Protein AF-A0A4Q3BQZ9-F1 (afdb_monomer_lite)

pLDDT: mean 90.25, std 6.09, range [64.38, 97.31]

Secondary structure (DSSP, 8-state):
-HHHHHHHHH-SS------HHHHHHHHH-THHHHHHHHHHHHHHHH-TTGGGSHHHHHHHHHHHHHHHHH-GGG-----HHHHHHHHHHHTT-GGG--

Foldseek 3Di:
DVVLVCCQVPDPQAHADQDPLNVVVCVQPVVLNVQLSVLLVVCCVVPVVVRVDNLVSNLRSLVVSLVCCVPVVNVHHCTPSNVVLVVCVVVVNNSVSD

Sequence (98 aa):
MEFIFKWMSGTPDFSFTFDDPFIKMIKDNPNTTGLYMAAMAKYSLENREASKDSKLVKTNAIKALLQYCENKDNNLKMTKQLKKLAEARDSGTLEEML

Radius of gyration: 12.96 Å; chains: 1; bounding box: 31×30×31 Å

Structure (mmCIF, N/CA/C/O backbone):
data_AF-A0A4Q3BQZ9-F1
#
_entry.id   AF-A0A4Q3BQZ9-F1
#
loop_
_atom_site.group_PDB
_atom_site.id
_atom_site.type_symbol
_atom_site.label_atom_id
_atom_site.label_alt_id
_atom_site.label_comp_id
_atom_site.label_asym_id
_atom_site.label_entity_id
_atom_site.label_seq_id
_atom_site.pdbx_PDB_ins_code
_atom_site.Cartn_x
_atom_site.Cartn_y
_atom_site.Cartn_z
_atom_site.occupancy
_atom_site.B_iso_or_equiv
_atom_site.auth_seq_id
_atom_site.auth_comp_id
_atom_site.auth_asym_id
_atom_site.auth_atom_id
_atom_s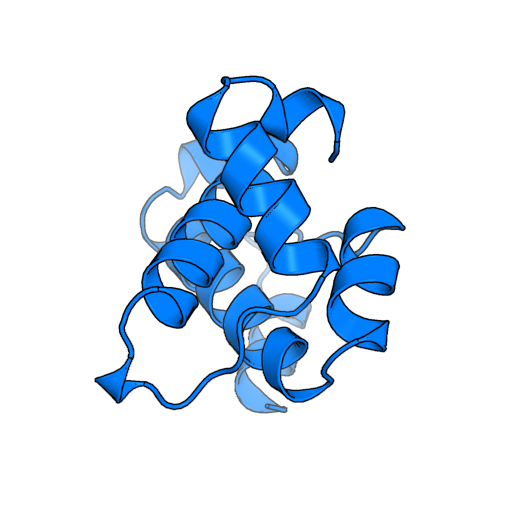ite.pdbx_PDB_model_num
ATOM 1 N N . MET A 1 1 ? 6.617 -14.676 4.167 1.00 64.38 1 MET A N 1
ATOM 2 C CA . MET A 1 1 ? 7.065 -13.269 4.022 1.00 64.38 1 MET A CA 1
ATOM 3 C C . MET A 1 1 ? 8.419 -13.172 3.321 1.00 64.38 1 MET A C 1
ATOM 5 O O . MET A 1 1 ? 8.587 -12.305 2.478 1.00 64.38 1 MET A O 1
ATOM 9 N N . GLU A 1 2 ? 9.342 -14.098 3.599 1.00 82.88 2 GLU A N 1
ATOM 10 C CA . GLU A 1 2 ? 10.698 -14.127 3.028 1.00 82.88 2 GLU A CA 1
ATOM 11 C C . GLU A 1 2 ? 10.755 -14.119 1.488 1.00 82.88 2 GLU A C 1
ATOM 13 O O . GLU A 1 2 ? 11.628 -13.473 0.922 1.00 82.88 2 GLU A O 1
ATOM 18 N N . PHE A 1 3 ? 9.804 -14.767 0.801 1.00 89.81 3 PHE A N 1
ATOM 19 C CA . PHE A 1 3 ? 9.748 -14.781 -0.667 1.00 89.81 3 PHE A CA 1
ATOM 20 C C . PHE A 1 3 ? 9.627 -13.377 -1.278 1.00 89.81 3 PHE A C 1
ATOM 22 O O . PHE A 1 3 ? 10.427 -13.007 -2.132 1.00 89.81 3 PHE A O 1
ATOM 29 N N . ILE A 1 4 ? 8.653 -12.583 -0.818 1.00 90.75 4 ILE A N 1
ATOM 30 C CA . ILE A 1 4 ? 8.402 -11.240 -1.361 1.00 90.75 4 ILE A CA 1
ATOM 31 C C . ILE A 1 4 ? 9.594 -10.336 -1.071 1.00 90.75 4 ILE A C 1
ATOM 33 O O . ILE A 1 4 ? 10.058 -9.640 -1.965 1.00 90.75 4 ILE A O 1
ATOM 37 N N . PHE A 1 5 ? 10.134 -10.398 0.147 1.00 89.75 5 PHE A N 1
ATOM 38 C CA . PHE A 1 5 ? 11.315 -9.620 0.502 1.00 89.75 5 PHE A CA 1
ATOM 39 C C . PHE A 1 5 ? 12.519 -9.969 -0.385 1.00 89.75 5 PHE A C 1
ATOM 41 O O . PHE A 1 5 ? 13.129 -9.068 -0.956 1.00 89.75 5 PHE A O 1
ATOM 48 N N . LYS A 1 6 ? 12.810 -11.266 -0.579 1.00 92.94 6 LYS A N 1
ATOM 49 C CA . LYS A 1 6 ? 13.884 -11.724 -1.477 1.00 92.94 6 LYS A CA 1
ATOM 50 C C . LYS A 1 6 ? 13.680 -11.233 -2.908 1.00 92.94 6 LYS A C 1
ATOM 52 O O . LYS A 1 6 ? 14.633 -10.770 -3.528 1.00 92.94 6 LYS A O 1
ATOM 57 N N . TRP A 1 7 ? 12.450 -11.295 -3.415 1.00 93.94 7 TRP A N 1
ATOM 58 C CA . TRP A 1 7 ? 12.122 -10.791 -4.747 1.00 93.94 7 TRP A CA 1
ATOM 59 C C . TRP A 1 7 ? 12.343 -9.276 -4.853 1.00 93.94 7 TRP A C 1
ATOM 61 O O . TRP A 1 7 ? 13.042 -8.830 -5.760 1.00 93.94 7 TRP A O 1
ATOM 71 N N . MET A 1 8 ? 11.832 -8.497 -3.892 1.00 93.88 8 MET A N 1
ATOM 72 C CA . MET A 1 8 ? 11.991 -7.038 -3.855 1.00 93.88 8 MET A CA 1
ATOM 73 C C . MET A 1 8 ? 13.461 -6.615 -3.767 1.00 93.88 8 MET A C 1
ATOM 75 O O . MET A 1 8 ? 13.832 -5.609 -4.357 1.00 93.88 8 MET A O 1
ATOM 79 N N . SER A 1 9 ? 14.302 -7.376 -3.057 1.00 92.06 9 SER A N 1
ATOM 80 C CA . SER A 1 9 ? 15.744 -7.106 -2.972 1.00 92.06 9 SER A CA 1
ATOM 81 C C . SER A 1 9 ? 16.547 -7.580 -4.187 1.00 92.06 9 SER A C 1
ATOM 83 O O . SER A 1 9 ? 17.674 -7.136 -4.378 1.00 92.06 9 SER A O 1
ATOM 85 N N . GLY A 1 10 ? 16.011 -8.529 -4.959 1.00 92.94 10 GLY A N 1
ATOM 86 C CA . GLY A 1 10 ? 16.731 -9.200 -6.045 1.00 92.94 10 GLY A CA 1
ATOM 87 C C . GLY A 1 10 ? 16.352 -8.727 -7.446 1.00 92.94 10 GLY A C 1
ATOM 88 O O . GLY A 1 10 ? 17.009 -9.108 -8.411 1.00 92.94 10 GLY A O 1
ATOM 89 N N . THR A 1 11 ? 15.286 -7.939 -7.587 1.00 93.50 11 THR A N 1
ATOM 90 C CA . THR A 1 11 ? 14.858 -7.438 -8.894 1.00 93.50 11 THR A CA 1
ATOM 91 C C . THR A 1 11 ? 15.751 -6.281 -9.363 1.00 93.50 11 THR A C 1
ATOM 93 O O . THR A 1 11 ? 15.974 -5.343 -8.601 1.00 93.50 11 THR A O 1
ATOM 96 N N . PRO A 1 12 ? 16.262 -6.311 -10.610 1.00 92.75 12 PRO A N 1
ATOM 97 C CA . PRO A 1 12 ? 17.038 -5.202 -11.168 1.00 92.75 12 PRO A CA 1
ATOM 98 C C . PRO A 1 12 ? 16.151 -4.067 -11.704 1.00 92.75 12 PRO A C 1
ATOM 100 O O . PRO A 1 12 ? 16.645 -2.976 -11.974 1.00 92.75 12 PRO A O 1
ATOM 103 N N . ASP A 1 13 ? 14.854 -4.329 -11.883 1.00 90.88 13 ASP A N 1
ATOM 104 C CA . ASP A 1 13 ? 13.933 -3.442 -12.598 1.00 90.88 13 ASP A CA 1
ATOM 105 C C . ASP A 1 13 ? 13.189 -2.471 -11.673 1.00 90.88 13 ASP A C 1
ATOM 107 O O . ASP A 1 13 ? 12.638 -1.474 -12.141 1.00 90.88 13 ASP A O 1
ATOM 111 N N . PHE A 1 14 ? 13.126 -2.775 -10.373 1.00 92.75 14 PHE A N 1
ATOM 112 C CA . PHE A 1 14 ? 12.318 -2.033 -9.410 1.00 92.75 14 PHE A CA 1
ATOM 113 C C . PHE A 1 14 ? 13.117 -1.690 -8.159 1.00 92.75 14 PHE A C 1
ATOM 115 O O . PHE A 1 14 ? 13.869 -2.508 -7.637 1.00 92.75 14 PHE A O 1
ATOM 122 N N . SER A 1 15 ? 12.876 -0.490 -7.638 1.00 89.75 15 SER A N 1
ATOM 123 C CA . SER A 1 15 ? 13.471 -0.007 -6.396 1.00 89.75 15 SER A CA 1
ATOM 124 C C . SER A 1 15 ? 12.374 0.283 -5.386 1.00 89.75 15 SER A C 1
ATOM 126 O O . SER A 1 15 ? 11.446 1.045 -5.660 1.00 89.75 15 SER A O 1
ATOM 128 N N . PHE A 1 16 ? 12.494 -0.298 -4.196 1.00 91.56 16 PHE A N 1
ATOM 129 C CA . PHE A 1 16 ? 11.519 -0.133 -3.123 1.00 91.56 16 PHE A CA 1
ATOM 130 C C . PHE A 1 16 ? 12.139 0.634 -1.961 1.00 91.56 16 PHE A C 1
ATOM 132 O O . PHE A 1 16 ? 13.237 0.314 -1.510 1.00 91.56 16 PHE A O 1
ATOM 139 N N . THR A 1 17 ? 11.426 1.645 -1.467 1.00 86.56 17 THR A N 1
ATOM 140 C CA . THR A 1 17 ? 11.855 2.448 -0.319 1.00 86.56 17 THR A CA 1
ATOM 141 C C . THR A 1 17 ? 10.878 2.289 0.837 1.00 86.56 17 THR A C 1
ATOM 143 O O . THR A 1 17 ? 9.661 2.335 0.657 1.00 86.56 17 THR A O 1
ATOM 146 N N . PHE A 1 18 ? 11.439 2.102 2.029 1.00 86.19 18 PHE A N 1
ATOM 147 C CA . PHE A 1 18 ? 10.715 2.021 3.291 1.00 86.19 18 PHE A CA 1
ATOM 148 C C . PHE A 1 18 ? 11.069 3.254 4.118 1.00 86.19 18 PHE A C 1
ATOM 150 O O . PHE A 1 18 ? 12.230 3.455 4.464 1.00 86.19 18 PHE A O 1
ATOM 157 N N . ASP A 1 19 ? 10.077 4.091 4.386 1.00 84.06 19 ASP A N 1
ATOM 158 C CA . ASP A 1 19 ? 10.213 5.406 5.007 1.00 84.06 19 ASP A CA 1
ATOM 159 C C . ASP A 1 19 ? 9.462 5.487 6.347 1.00 84.06 19 ASP A C 1
ATOM 161 O O . ASP A 1 19 ? 8.893 4.512 6.847 1.00 84.06 19 ASP A O 1
ATOM 165 N N . ASP A 1 20 ? 9.473 6.666 6.963 1.00 82.56 20 ASP A N 1
ATOM 166 C CA . ASP A 1 20 ? 8.803 6.908 8.240 1.00 82.56 20 ASP A CA 1
ATOM 167 C C . ASP A 1 20 ? 7.292 6.593 8.227 1.00 82.56 20 ASP A C 1
ATOM 169 O O . ASP A 1 20 ? 6.814 5.992 9.201 1.00 82.56 20 ASP A O 1
ATOM 173 N N . PRO A 1 21 ? 6.510 6.944 7.181 1.00 78.31 21 PRO A N 1
ATOM 174 C CA . PRO A 1 21 ? 5.129 6.486 7.027 1.00 78.31 21 PRO A CA 1
ATOM 175 C C . PRO A 1 21 ? 4.987 4.963 7.095 1.00 78.31 21 PRO A C 1
ATOM 177 O O . PRO A 1 21 ? 4.142 4.459 7.845 1.00 78.31 21 PRO A O 1
ATOM 180 N N . PHE A 1 22 ? 5.850 4.220 6.395 1.00 82.00 22 PHE A N 1
ATOM 181 C CA . PHE A 1 22 ? 5.876 2.761 6.481 1.00 82.00 22 PHE A CA 1
ATOM 182 C C . PHE A 1 22 ? 6.153 2.280 7.912 1.00 82.00 22 PHE A C 1
ATOM 184 O O . PHE A 1 22 ? 5.396 1.457 8.434 1.00 82.00 22 PHE A O 1
ATOM 191 N N . ILE A 1 23 ? 7.165 2.835 8.589 1.00 84.38 23 ILE A N 1
ATOM 192 C CA . ILE A 1 23 ? 7.507 2.466 9.975 1.00 84.38 23 ILE A CA 1
ATOM 193 C C . ILE A 1 23 ? 6.321 2.711 10.923 1.00 84.38 23 ILE A C 1
ATOM 195 O O . ILE A 1 23 ? 6.026 1.877 11.785 1.00 84.38 23 ILE A O 1
ATOM 199 N N . LYS A 1 24 ? 5.616 3.838 10.773 1.00 83.00 24 LYS A N 1
ATOM 200 C CA . LYS A 1 24 ? 4.422 4.161 11.576 1.00 83.00 24 LYS A CA 1
ATOM 201 C C . LYS A 1 24 ? 3.283 3.172 11.332 1.00 83.00 24 LYS A C 1
ATOM 203 O O . LYS A 1 24 ? 2.608 2.793 12.285 1.00 83.00 24 LYS A O 1
ATOM 208 N N . MET A 1 25 ? 3.085 2.742 10.088 1.00 83.00 25 MET A N 1
ATOM 209 C CA . MET A 1 25 ? 2.031 1.796 9.718 1.00 83.00 25 MET A CA 1
ATOM 210 C C . MET A 1 25 ? 2.285 0.389 10.280 1.00 83.00 25 MET A C 1
ATOM 212 O O . MET A 1 25 ? 1.363 -0.234 10.808 1.00 83.00 25 MET A O 1
ATOM 216 N N . ILE A 1 26 ? 3.525 -0.107 10.213 1.00 82.38 26 ILE A N 1
ATOM 217 C CA . ILE A 1 26 ? 3.854 -1.474 10.656 1.00 82.38 26 ILE A CA 1
ATOM 218 C C . ILE A 1 26 ? 3.929 -1.621 12.180 1.00 82.38 26 ILE A C 1
ATOM 220 O O . ILE A 1 26 ? 3.683 -2.713 12.694 1.00 82.38 26 ILE A O 1
ATOM 224 N N . LYS A 1 27 ? 4.228 -0.535 12.914 1.00 79.38 27 LYS A N 1
ATOM 225 C CA . LYS A 1 27 ? 4.282 -0.536 14.388 1.00 79.38 27 LYS A CA 1
ATOM 226 C C . LYS A 1 27 ? 2.961 -0.965 15.025 1.00 79.38 27 LYS A C 1
ATOM 228 O O . LYS A 1 27 ? 2.974 -1.648 16.043 1.00 79.38 27 LYS A O 1
ATOM 233 N N . ASP A 1 28 ? 1.839 -0.595 14.415 1.00 73.81 28 ASP A N 1
ATOM 234 C CA . ASP A 1 28 ? 0.509 -0.896 14.946 1.00 73.81 28 ASP A CA 1
ATOM 235 C C . ASP A 1 28 ? 0.062 -2.340 14.669 1.00 73.81 28 ASP A C 1
ATOM 237 O O . ASP A 1 28 ? -0.796 -2.863 15.384 1.00 73.81 28 ASP A O 1
ATOM 241 N N . ASN A 1 29 ? 0.587 -2.979 13.615 1.00 73.00 29 ASN A N 1
ATOM 242 C CA . ASN A 1 29 ? 0.247 -4.355 13.255 1.00 73.00 29 ASN A CA 1
ATOM 243 C C . ASN A 1 29 ? 1.312 -4.969 12.315 1.00 73.00 29 ASN A C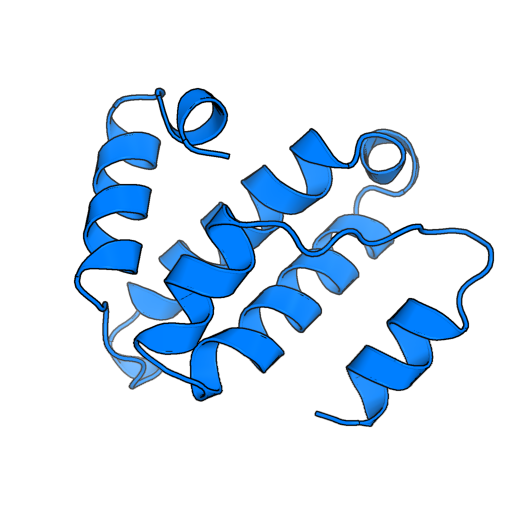 1
ATOM 245 O O . ASN A 1 29 ? 1.313 -4.656 11.118 1.00 73.00 29 ASN A O 1
ATOM 249 N N . PRO A 1 30 ? 2.148 -5.906 12.803 1.00 71.31 30 PRO A N 1
ATOM 250 C CA . PRO A 1 30 ? 3.191 -6.564 12.009 1.00 71.31 30 PRO A CA 1
ATOM 251 C C . PRO A 1 30 ? 2.674 -7.328 10.781 1.00 71.31 30 PRO A C 1
ATOM 253 O O . PRO A 1 30 ? 3.400 -7.478 9.798 1.00 71.31 30 PRO A O 1
ATOM 256 N N . ASN A 1 31 ? 1.411 -7.776 10.796 1.00 76.88 31 ASN A N 1
ATOM 257 C CA . ASN A 1 31 ? 0.803 -8.483 9.663 1.00 76.88 31 ASN A CA 1
ATOM 258 C C . ASN A 1 31 ? 0.556 -7.558 8.456 1.00 76.88 31 ASN A C 1
ATOM 260 O O . ASN A 1 31 ? 0.429 -8.032 7.329 1.00 76.88 31 ASN A O 1
ATOM 264 N N . THR A 1 32 ? 0.546 -6.239 8.672 1.00 83.81 32 THR A N 1
ATOM 265 C CA . THR A 1 32 ? 0.389 -5.217 7.621 1.00 83.81 32 THR A CA 1
ATOM 266 C C . THR A 1 32 ? 1.600 -5.164 6.692 1.00 83.81 32 THR A C 1
ATOM 268 O O . THR A 1 32 ? 1.457 -4.894 5.502 1.00 83.81 32 THR A O 1
ATOM 271 N N . THR A 1 33 ? 2.793 -5.470 7.212 1.00 86.69 33 THR A N 1
ATOM 272 C CA . THR A 1 33 ? 4.065 -5.379 6.481 1.00 86.69 33 THR A CA 1
ATOM 273 C C . THR A 1 33 ? 4.072 -6.248 5.230 1.00 86.69 33 THR A C 1
ATOM 275 O O . THR A 1 33 ? 4.367 -5.768 4.138 1.00 86.69 33 THR A O 1
ATOM 278 N N . GLY A 1 34 ? 3.719 -7.528 5.377 1.00 87.75 34 GLY A N 1
ATOM 279 C CA . GLY A 1 34 ? 3.741 -8.473 4.263 1.00 87.75 34 GLY A CA 1
ATOM 280 C C . GLY A 1 34 ? 2.732 -8.114 3.176 1.00 87.75 34 GLY A C 1
ATOM 281 O O . GLY A 1 34 ? 3.036 -8.235 1.992 1.00 87.75 34 GLY A O 1
ATOM 282 N N . LEU A 1 35 ? 1.557 -7.625 3.575 1.00 90.56 35 LEU A N 1
ATOM 283 C CA . LEU A 1 35 ? 0.510 -7.216 2.646 1.00 90.56 35 LEU A CA 1
ATOM 284 C C . LEU A 1 35 ? 0.873 -5.925 1.906 1.00 90.56 35 LEU A C 1
ATOM 286 O O . LEU A 1 35 ? 0.661 -5.834 0.701 1.00 90.56 35 LEU A O 1
ATOM 290 N N . TYR A 1 36 ? 1.485 -4.962 2.596 1.00 92.38 36 TYR A N 1
ATOM 291 C CA . TYR A 1 36 ? 1.997 -3.750 1.963 1.00 92.38 36 TYR A CA 1
ATOM 292 C C . TYR A 1 36 ? 3.089 -4.064 0.933 1.00 92.38 36 TYR A C 1
ATOM 294 O O . TYR A 1 36 ? 3.012 -3.607 -0.204 1.00 92.38 36 TYR A O 1
ATOM 302 N N . MET A 1 37 ? 4.060 -4.912 1.288 1.00 92.75 37 MET A N 1
ATOM 303 C CA . MET A 1 37 ? 5.102 -5.367 0.359 1.00 92.75 37 MET A CA 1
ATOM 304 C C . MET A 1 37 ? 4.507 -6.093 -0.857 1.00 92.75 37 MET A C 1
ATOM 306 O O . MET A 1 37 ? 4.923 -5.847 -1.989 1.00 92.75 37 MET A O 1
ATOM 310 N N . ALA A 1 38 ? 3.499 -6.946 -0.642 1.00 93.69 38 ALA A N 1
ATOM 311 C CA . ALA A 1 38 ? 2.779 -7.607 -1.729 1.00 93.69 38 ALA A CA 1
ATOM 312 C C . ALA A 1 38 ? 2.075 -6.598 -2.649 1.00 93.69 38 ALA A C 1
ATOM 314 O O . ALA A 1 38 ? 2.129 -6.738 -3.870 1.00 93.69 38 ALA A O 1
ATOM 315 N N . ALA A 1 39 ? 1.452 -5.565 -2.078 1.00 95.06 39 ALA A N 1
ATOM 316 C CA . ALA A 1 39 ? 0.779 -4.514 -2.830 1.00 95.06 39 ALA A CA 1
ATOM 317 C C . ALA A 1 39 ? 1.761 -3.666 -3.656 1.00 95.06 39 ALA A C 1
ATOM 319 O O . ALA A 1 39 ? 1.480 -3.387 -4.822 1.00 95.06 39 ALA A O 1
ATOM 320 N N . MET A 1 40 ? 2.932 -3.325 -3.099 1.00 95.62 40 MET A N 1
ATOM 321 C CA . MET A 1 40 ? 4.004 -2.651 -3.844 1.00 95.62 40 MET A CA 1
ATOM 322 C C . MET A 1 40 ? 4.456 -3.498 -5.034 1.00 95.62 40 MET A C 1
ATOM 324 O O . MET A 1 40 ? 4.455 -3.017 -6.163 1.00 95.62 40 MET A O 1
ATOM 328 N N . ALA A 1 41 ? 4.777 -4.774 -4.798 1.00 95.62 41 ALA A N 1
ATOM 329 C CA . ALA A 1 41 ? 5.215 -5.688 -5.849 1.00 95.62 41 ALA A CA 1
ATOM 330 C C . ALA A 1 41 ? 4.154 -5.856 -6.949 1.00 95.62 41 ALA A C 1
ATOM 332 O O . ALA A 1 41 ? 4.477 -5.777 -8.134 1.00 95.62 41 ALA A O 1
ATOM 333 N N . LYS A 1 42 ? 2.881 -6.031 -6.568 1.00 96.06 42 LYS A N 1
ATOM 334 C CA . LYS A 1 42 ? 1.758 -6.129 -7.511 1.00 96.06 42 LYS A CA 1
ATOM 335 C C . LYS A 1 42 ? 1.653 -4.881 -8.385 1.00 96.06 42 LYS A C 1
ATOM 337 O O . LYS A 1 42 ? 1.629 -5.009 -9.607 1.00 96.06 42 LYS A O 1
ATOM 342 N N . TYR A 1 43 ? 1.639 -3.693 -7.778 1.00 97.19 43 TYR A N 1
ATOM 343 C CA . TYR A 1 43 ? 1.560 -2.444 -8.533 1.00 97.19 43 TYR A CA 1
ATOM 344 C C . TYR A 1 43 ? 2.747 -2.291 -9.490 1.00 97.19 43 TYR A C 1
ATOM 346 O O . TYR A 1 43 ? 2.539 -1.959 -10.656 1.00 97.19 43 TYR A O 1
ATOM 354 N N . SER A 1 44 ? 3.961 -2.613 -9.028 1.00 96.62 44 SER A N 1
ATOM 355 C CA . SER A 1 44 ? 5.181 -2.572 -9.838 1.00 96.62 44 SER A CA 1
ATOM 356 C C . SER A 1 44 ? 5.142 -3.478 -11.061 1.00 96.62 44 SER A C 1
ATOM 358 O O . SER A 1 44 ? 5.528 -3.063 -12.156 1.00 96.62 44 SER A O 1
ATOM 360 N N . LEU A 1 45 ? 4.631 -4.695 -10.896 1.00 96.06 45 LEU A N 1
ATOM 361 C CA . LEU A 1 45 ? 4.504 -5.658 -11.985 1.00 96.06 45 LEU A CA 1
ATOM 362 C C . LEU A 1 45 ? 3.440 -5.246 -13.010 1.00 96.06 45 LEU A C 1
ATOM 364 O O . LEU A 1 45 ? 3.657 -5.420 -14.208 1.00 96.06 45 LEU A O 1
ATOM 368 N N . GLU A 1 46 ? 2.323 -4.684 -12.553 1.00 97.31 46 GLU A N 1
ATOM 369 C CA . GLU A 1 46 ? 1.200 -4.293 -13.416 1.00 97.31 46 GLU A CA 1
ATOM 370 C C . GLU A 1 46 ? 1.396 -2.922 -14.077 1.00 97.31 46 GLU A C 1
ATOM 372 O O . GLU A 1 46 ? 0.821 -2.661 -15.130 1.00 97.31 46 GLU A O 1
ATOM 377 N N . ASN A 1 47 ? 2.237 -2.057 -13.500 1.00 9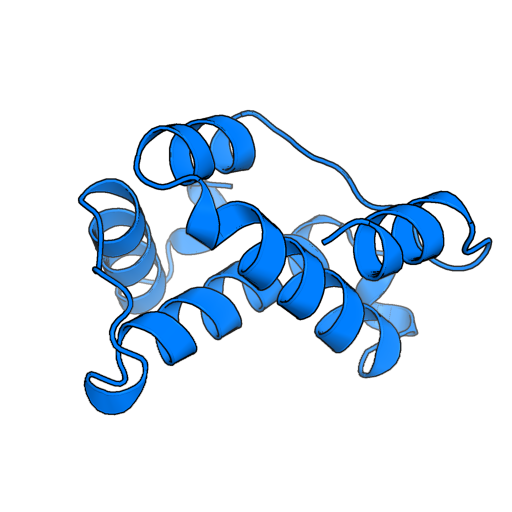6.88 47 ASN A N 1
ATOM 378 C CA . ASN A 1 47 ? 2.423 -0.670 -13.934 1.00 96.88 47 ASN A CA 1
ATOM 379 C C . ASN A 1 47 ? 3.913 -0.328 -14.077 1.00 96.88 47 ASN A C 1
ATOM 381 O O . ASN A 1 47 ? 4.397 0.625 -13.463 1.00 96.88 47 ASN A O 1
ATOM 385 N N . ARG A 1 48 ? 4.657 -1.112 -14.870 1.00 94.62 48 ARG A N 1
ATOM 386 C CA . ARG A 1 48 ? 6.134 -1.060 -14.927 1.00 94.62 48 ARG A CA 1
ATOM 387 C C . ARG A 1 48 ? 6.708 0.348 -15.116 1.00 94.62 48 ARG A C 1
ATOM 389 O O . ARG A 1 48 ? 7.581 0.750 -14.357 1.00 94.62 48 ARG A O 1
ATOM 396 N N . GLU A 1 49 ? 6.193 1.110 -16.081 1.00 94.12 49 GLU A N 1
ATOM 397 C CA . GLU A 1 49 ? 6.685 2.466 -16.368 1.00 94.12 49 GLU A CA 1
ATOM 398 C C . GLU A 1 49 ? 6.361 3.460 -15.247 1.00 94.12 49 GLU A C 1
ATOM 400 O O . GLU A 1 49 ? 7.248 4.170 -14.778 1.00 94.12 49 GLU A O 1
ATOM 405 N N . ALA A 1 50 ? 5.119 3.462 -14.753 1.00 94.56 50 ALA A N 1
ATOM 406 C CA . ALA A 1 50 ? 4.704 4.330 -13.648 1.00 94.56 50 ALA A CA 1
ATOM 407 C C . ALA A 1 50 ? 5.428 3.993 -12.334 1.00 94.56 50 ALA A C 1
ATOM 409 O O . ALA A 1 50 ? 5.549 4.831 -11.446 1.00 94.56 50 ALA A O 1
ATOM 410 N N . SER A 1 51 ? 5.938 2.770 -12.212 1.00 93.88 51 SER A N 1
ATOM 411 C CA . SER A 1 51 ? 6.604 2.285 -11.002 1.00 93.88 51 SER A CA 1
ATOM 412 C C . SER A 1 51 ? 8.050 2.741 -10.860 1.00 93.88 51 SER A C 1
ATOM 414 O O . SER A 1 51 ? 8.671 2.483 -9.831 1.00 93.88 51 SER A O 1
ATOM 416 N N . LYS A 1 52 ? 8.568 3.470 -11.854 1.00 92.31 52 LYS A N 1
ATOM 417 C CA . LYS A 1 52 ? 9.798 4.256 -11.713 1.00 92.31 52 LYS A CA 1
ATOM 4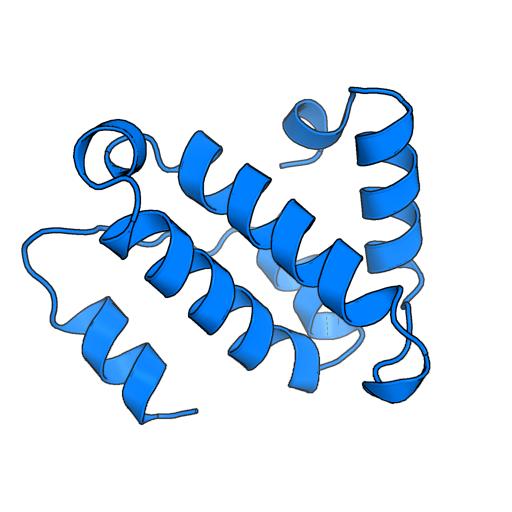18 C C . LYS A 1 52 ? 9.619 5.400 -10.709 1.00 92.31 52 LYS A C 1
ATOM 420 O O . LYS A 1 52 ? 10.595 5.832 -10.102 1.00 92.31 52 LYS A O 1
ATOM 425 N N . ASP A 1 53 ? 8.384 5.862 -10.499 1.00 92.56 53 ASP A N 1
ATOM 426 C CA . ASP A 1 53 ? 8.056 6.826 -9.453 1.00 92.56 53 ASP A CA 1
ATOM 427 C C . ASP A 1 53 ? 7.707 6.106 -8.143 1.00 92.56 53 ASP A C 1
ATOM 429 O O . ASP A 1 53 ? 6.633 5.519 -7.973 1.00 92.56 53 ASP A O 1
ATOM 433 N N . SER A 1 54 ? 8.621 6.195 -7.176 1.00 90.56 54 SER A N 1
ATOM 434 C CA . SER A 1 54 ? 8.434 5.602 -5.850 1.00 90.56 54 SER A CA 1
ATOM 435 C C . SER A 1 54 ? 7.197 6.132 -5.113 1.00 90.56 54 SER A C 1
ATOM 437 O O . SER A 1 54 ? 6.600 5.386 -4.333 1.00 90.56 54 SER A O 1
ATOM 439 N N . LYS A 1 55 ? 6.770 7.376 -5.372 1.00 91.12 55 LYS A N 1
ATOM 440 C CA . LYS A 1 55 ? 5.569 7.961 -4.767 1.00 91.12 55 LYS A CA 1
ATOM 441 C C . LYS A 1 55 ? 4.318 7.261 -5.289 1.00 91.12 55 LYS A C 1
ATOM 443 O O . LYS A 1 55 ? 3.466 6.863 -4.497 1.00 91.12 55 LYS A O 1
ATOM 448 N N . LEU A 1 56 ? 4.242 7.018 -6.600 1.00 93.81 56 LEU A N 1
ATOM 449 C CA . LEU A 1 56 ? 3.127 6.286 -7.206 1.00 93.81 56 LEU A CA 1
ATOM 450 C C . LEU A 1 56 ? 3.039 4.850 -6.684 1.00 93.81 56 LEU A C 1
ATOM 452 O O . LEU A 1 56 ? 1.935 4.387 -6.386 1.00 93.81 56 LEU A O 1
ATOM 456 N N . VAL A 1 57 ? 4.175 4.163 -6.525 1.00 94.88 57 VAL A N 1
ATOM 457 C CA . VAL A 1 57 ? 4.201 2.807 -5.950 1.00 94.88 57 VAL A CA 1
ATOM 458 C C . VAL A 1 57 ? 3.638 2.809 -4.529 1.00 94.88 57 VAL A C 1
ATOM 460 O O . VAL A 1 57 ? 2.740 2.023 -4.229 1.00 94.88 57 VAL A O 1
ATOM 463 N N . LYS A 1 58 ? 4.112 3.713 -3.662 1.00 92.75 58 LYS A N 1
ATOM 464 C CA . LYS A 1 58 ? 3.657 3.813 -2.264 1.00 92.75 58 LYS A CA 1
ATOM 465 C C . LYS A 1 58 ? 2.171 4.141 -2.163 1.00 92.75 58 LYS A C 1
ATOM 467 O O . LYS A 1 58 ? 1.427 3.428 -1.488 1.00 92.75 58 LYS A O 1
ATOM 472 N N . THR A 1 59 ? 1.728 5.180 -2.867 1.00 94.19 59 THR A N 1
ATOM 473 C CA . THR A 1 59 ? 0.335 5.641 -2.836 1.00 94.19 59 THR A CA 1
ATOM 474 C C . THR A 1 59 ? -0.620 4.536 -3.274 1.00 94.19 59 THR A C 1
ATOM 476 O O . THR A 1 59 ? -1.623 4.281 -2.604 1.00 94.19 59 THR A O 1
ATOM 479 N N . ASN A 1 60 ? -0.312 3.835 -4.367 1.00 95.75 60 ASN A N 1
ATOM 480 C CA . ASN A 1 60 ? -1.179 2.764 -4.856 1.00 95.75 60 ASN A CA 1
ATOM 481 C C . ASN A 1 60 ? -1.093 1.494 -4.002 1.00 95.75 60 ASN A C 1
ATOM 483 O O . ASN A 1 60 ? -2.114 0.835 -3.799 1.00 95.75 60 ASN A O 1
ATOM 487 N N . ALA A 1 61 ? 0.070 1.187 -3.424 1.00 94.94 61 ALA A N 1
ATOM 488 C CA . ALA A 1 61 ? 0.199 0.093 -2.468 1.00 94.94 61 ALA A CA 1
ATOM 489 C C . ALA A 1 61 ? -0.637 0.334 -1.200 1.00 94.94 61 ALA A C 1
ATOM 491 O O . ALA A 1 61 ? -1.308 -0.585 -0.728 1.00 94.94 61 ALA A O 1
ATOM 492 N N . ILE A 1 62 ? -0.668 1.568 -0.681 1.00 93.81 62 ILE A N 1
ATOM 493 C CA . ILE A 1 62 ? -1.530 1.933 0.454 1.00 93.81 62 ILE A CA 1
ATOM 494 C C . ILE A 1 62 ? -3.002 1.846 0.071 1.00 93.81 62 ILE A C 1
ATOM 496 O O . ILE A 1 62 ? -3.775 1.257 0.820 1.00 93.81 62 ILE A O 1
ATOM 500 N N . LYS A 1 63 ? -3.404 2.352 -1.100 1.00 95.19 63 LYS A N 1
ATOM 501 C CA . LYS A 1 63 ? -4.795 2.223 -1.570 1.00 95.19 63 LYS A CA 1
ATOM 502 C C . LYS A 1 63 ? -5.243 0.758 -1.627 1.00 95.19 63 LYS A C 1
ATOM 504 O O . LYS A 1 63 ? -6.308 0.433 -1.106 1.00 95.19 63 LYS A O 1
ATOM 509 N N . ALA A 1 64 ? -4.414 -0.123 -2.190 1.00 95.44 64 ALA A N 1
ATOM 510 C CA . ALA A 1 64 ? -4.702 -1.556 -2.265 1.00 95.44 64 ALA A CA 1
ATOM 511 C C . ALA A 1 64 ? -4.755 -2.217 -0.877 1.00 95.44 64 ALA A C 1
ATOM 513 O O . ALA A 1 64 ? -5.642 -3.027 -0.605 1.00 95.44 64 ALA A O 1
ATOM 514 N N . LEU A 1 65 ? -3.841 -1.847 0.023 1.00 93.31 65 LEU A N 1
ATOM 515 C CA . LEU A 1 65 ? -3.857 -2.303 1.410 1.00 93.31 65 LEU A CA 1
ATOM 516 C C . LEU A 1 65 ? -5.145 -1.877 2.128 1.00 93.31 65 LEU A C 1
ATOM 518 O O . LEU A 1 65 ? -5.778 -2.708 2.773 1.00 93.31 65 LEU A O 1
ATOM 522 N N . LEU A 1 66 ? -5.545 -0.609 2.014 1.00 93.75 66 LEU A N 1
ATOM 523 C CA . LEU A 1 66 ? -6.767 -0.093 2.633 1.00 93.75 66 LEU A CA 1
ATOM 524 C C . LEU A 1 66 ? -7.998 -0.836 2.116 1.00 93.75 66 LEU A C 1
ATOM 526 O O . LEU A 1 66 ? -8.776 -1.331 2.926 1.00 93.75 66 LEU A O 1
ATOM 530 N N . GLN A 1 67 ? -8.105 -1.022 0.798 1.00 94.94 67 GLN A N 1
ATOM 531 C CA . GLN A 1 67 ? -9.176 -1.808 0.184 1.00 94.94 67 GLN A CA 1
ATOM 532 C C . GLN A 1 67 ? -9.222 -3.242 0.739 1.00 94.94 67 GLN A C 1
ATOM 534 O O . GLN A 1 67 ? -10.295 -3.767 1.038 1.00 94.94 67 GLN A O 1
ATOM 539 N N . TYR A 1 68 ? -8.061 -3.879 0.921 1.00 94.00 68 TYR A N 1
ATOM 540 C CA . TYR A 1 68 ? -7.986 -5.208 1.527 1.00 94.00 68 TYR A CA 1
ATOM 541 C C . TYR A 1 68 ? -8.461 -5.204 2.987 1.00 94.00 68 TYR A C 1
ATOM 543 O O . TYR A 1 68 ? -9.165 -6.122 3.401 1.00 94.00 68 TYR A O 1
ATOM 551 N N . CYS A 1 69 ? -8.097 -4.185 3.768 1.00 91.88 69 CYS A N 1
ATOM 552 C CA . CYS A 1 69 ? -8.498 -4.050 5.171 1.00 91.88 69 CYS A CA 1
ATOM 553 C C . CYS A 1 69 ? -9.985 -3.692 5.344 1.00 91.88 69 CYS A C 1
ATOM 555 O O . CYS A 1 69 ? -10.571 -3.986 6.384 1.00 91.88 69 CYS A O 1
ATOM 557 N N . GLU A 1 70 ? -10.588 -3.018 4.364 1.00 93.06 70 GLU A N 1
ATOM 558 C CA . GLU A 1 70 ? -12.008 -2.638 4.371 1.00 93.06 70 GLU A CA 1
ATOM 559 C C . GLU A 1 70 ? -12.928 -3.844 4.167 1.00 93.06 70 GLU A C 1
ATOM 561 O O . GLU A 1 70 ? -14.046 -3.868 4.690 1.00 93.06 70 GLU A O 1
ATOM 566 N N . ASN A 1 71 ? -12.450 -4.871 3.462 1.00 94.31 71 ASN A N 1
ATOM 567 C CA . ASN A 1 71 ? -13.166 -6.130 3.360 1.00 94.31 71 ASN A CA 1
ATOM 568 C C . ASN A 1 71 ? -13.086 -6.900 4.690 1.00 94.31 71 ASN A C 1
ATOM 570 O O . ASN A 1 71 ? -12.048 -7.453 5.057 1.00 94.31 71 ASN A O 1
ATOM 574 N N . LYS A 1 72 ? -14.218 -6.969 5.398 1.00 90.12 72 LYS A N 1
ATOM 575 C CA . LYS A 1 72 ? -14.334 -7.636 6.704 1.00 90.12 72 LYS A CA 1
ATOM 576 C C . LYS A 1 72 ? -14.021 -9.133 6.645 1.00 90.12 72 LYS A C 1
ATOM 578 O O . LYS A 1 72 ? -13.523 -9.665 7.636 1.00 90.12 72 LYS A O 1
ATOM 583 N N . ASP A 1 73 ? -14.224 -9.781 5.500 1.00 94.50 73 ASP A N 1
ATOM 584 C CA . ASP A 1 73 ? -13.956 -11.214 5.317 1.00 94.50 73 ASP A CA 1
ATOM 585 C C . ASP A 1 73 ? -12.452 -11.531 5.356 1.00 94.50 73 ASP A C 1
ATOM 587 O O . ASP A 1 73 ? -12.045 -12.648 5.678 1.00 94.50 73 ASP A O 1
ATOM 591 N N . ASN A 1 74 ? -11.603 -10.528 5.109 1.00 91.75 74 ASN A N 1
ATOM 592 C CA . ASN A 1 74 ? -10.150 -10.670 5.171 1.00 91.75 74 ASN A CA 1
ATOM 593 C C . ASN A 1 74 ? -9.601 -10.702 6.607 1.00 91.75 74 ASN A C 1
ATOM 595 O O . ASN A 1 74 ? -8.404 -10.928 6.793 1.00 91.75 74 ASN A O 1
ATOM 599 N N . ASN A 1 75 ? -10.450 -10.471 7.620 1.00 87.69 75 ASN A N 1
ATOM 600 C CA . ASN A 1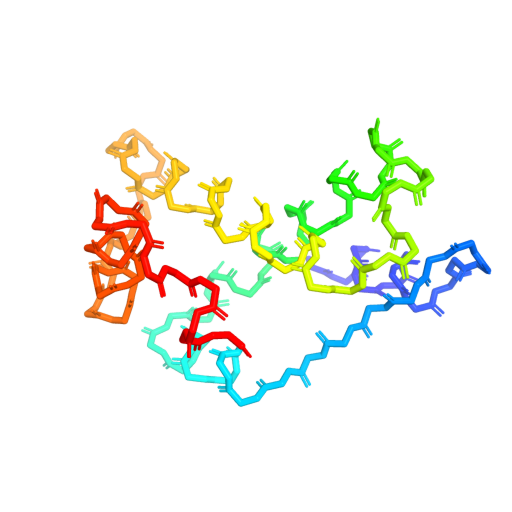 75 ? -10.112 -10.549 9.045 1.00 87.69 75 ASN A CA 1
ATOM 601 C C . ASN A 1 75 ? -8.889 -9.707 9.466 1.00 87.69 75 ASN A C 1
ATOM 603 O O . ASN A 1 75 ? -8.223 -10.008 10.460 1.00 87.69 75 ASN A O 1
ATOM 607 N N . LEU A 1 76 ? -8.590 -8.626 8.734 1.00 86.88 76 LEU A N 1
ATOM 608 C CA . LEU A 1 76 ? -7.492 -7.720 9.055 1.00 86.88 76 LEU A CA 1
ATOM 609 C C . LEU A 1 76 ? -8.025 -6.438 9.692 1.00 86.88 76 LEU A C 1
ATOM 611 O O . LEU A 1 76 ? -8.896 -5.755 9.162 1.00 86.88 76 LEU A O 1
ATOM 615 N N . LYS A 1 77 ? -7.500 -6.106 10.872 1.00 87.06 77 LYS A N 1
ATOM 616 C CA . LYS A 1 77 ? -7.976 -4.962 11.648 1.00 87.06 77 LYS A CA 1
ATOM 617 C C . LYS A 1 77 ? -7.555 -3.645 11.000 1.00 87.06 77 LYS A C 1
ATOM 619 O O . LYS A 1 77 ? -6.365 -3.384 10.840 1.00 87.06 77 LYS A O 1
ATOM 624 N N . MET A 1 78 ? -8.526 -2.758 10.793 1.00 90.62 78 MET A N 1
ATOM 625 C CA . MET A 1 78 ? -8.269 -1.357 10.467 1.00 90.62 78 MET A CA 1
ATOM 626 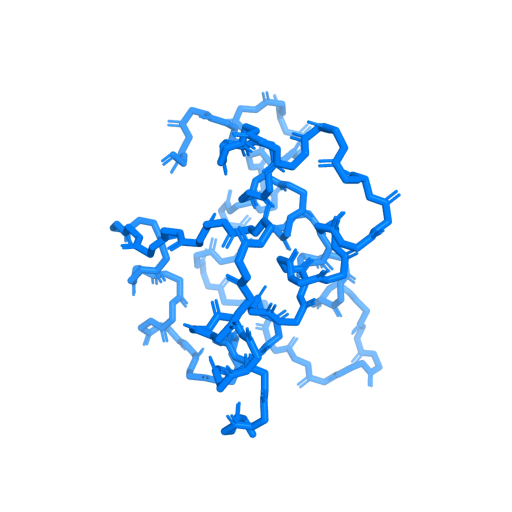C C . MET A 1 78 ? -7.701 -0.623 11.696 1.00 90.62 78 MET A C 1
ATOM 628 O O . MET A 1 78 ? -8.442 -0.215 12.600 1.00 90.62 78 MET A O 1
ATOM 632 N N . THR A 1 79 ? -6.371 -0.517 11.775 1.00 89.75 79 THR A N 1
ATOM 633 C CA . THR A 1 79 ? -5.664 0.163 12.875 1.00 89.75 79 THR A CA 1
ATOM 634 C C . THR A 1 79 ? -5.918 1.670 12.853 1.00 89.75 79 THR A C 1
ATOM 636 O O . THR A 1 79 ? -6.444 2.214 11.884 1.00 89.75 79 THR A O 1
ATOM 639 N N . LYS A 1 80 ? -5.540 2.380 13.924 1.00 90.12 80 LYS A N 1
ATOM 640 C CA . LYS A 1 80 ? -5.722 3.838 13.994 1.00 90.12 80 LYS A CA 1
ATOM 641 C C . LYS A 1 80 ? -4.982 4.549 12.857 1.00 90.12 80 LYS A C 1
ATOM 643 O O . LYS A 1 80 ? -5.535 5.484 12.290 1.00 90.12 80 LYS A O 1
ATOM 648 N N . GLN A 1 81 ? -3.773 4.102 12.513 1.00 89.44 81 GLN A N 1
ATOM 649 C CA . GLN A 1 81 ? -3.033 4.691 11.394 1.00 89.44 81 GLN A CA 1
ATOM 650 C C . GLN A 1 81 ? -3.657 4.357 10.040 1.00 89.44 81 GLN A C 1
ATOM 652 O O . GLN A 1 81 ? -3.777 5.252 9.211 1.00 89.44 81 GLN A O 1
ATOM 657 N N . LEU A 1 82 ? -4.132 3.124 9.828 1.00 90.94 82 LEU A N 1
ATOM 658 C CA . LEU A 1 82 ? -4.819 2.773 8.580 1.00 90.94 82 LEU A CA 1
ATOM 659 C C . LEU A 1 82 ? -6.119 3.569 8.399 1.00 90.94 82 LEU A C 1
ATOM 661 O O . LEU A 1 82 ? -6.396 4.022 7.296 1.00 90.94 82 LEU A O 1
ATOM 665 N N . LYS A 1 83 ? -6.870 3.835 9.478 1.00 92.94 83 LYS A N 1
ATOM 666 C CA . LYS A 1 83 ? -8.044 4.724 9.424 1.00 92.94 83 LYS A CA 1
ATOM 667 C C . LYS A 1 83 ? -7.680 6.144 8.993 1.00 92.94 83 LYS A C 1
ATOM 669 O O . LYS A 1 83 ? -8.340 6.680 8.119 1.00 92.94 83 LYS A O 1
ATOM 674 N N . LYS A 1 84 ? -6.605 6.720 9.540 1.00 92.62 84 LYS A N 1
ATOM 675 C CA . LYS A 1 84 ? -6.131 8.051 9.121 1.00 92.62 84 LYS A CA 1
ATOM 676 C C . LYS A 1 84 ? -5.726 8.089 7.648 1.00 92.62 84 LYS A C 1
ATOM 678 O O . LYS A 1 84 ? -6.012 9.060 6.962 1.00 92.62 84 LYS A O 1
ATOM 683 N N . LEU A 1 85 ? -5.070 7.035 7.162 1.00 92.62 85 LEU A N 1
ATOM 684 C CA . LEU A 1 85 ? -4.716 6.915 5.747 1.00 92.62 85 LEU A CA 1
ATOM 685 C C . LEU A 1 85 ? -5.963 6.746 4.861 1.00 92.62 85 LEU A C 1
ATOM 687 O O . LEU A 1 85 ? -5.991 7.293 3.764 1.00 92.62 85 LEU A O 1
ATOM 691 N N . ALA A 1 86 ? -6.996 6.038 5.330 1.00 94.44 86 ALA A N 1
ATOM 692 C CA . ALA A 1 86 ? -8.285 5.946 4.640 1.00 94.44 86 ALA A CA 1
ATOM 693 C C . ALA A 1 86 ? -8.999 7.302 4.575 1.00 94.44 86 ALA A C 1
ATOM 695 O O . ALA A 1 86 ? -9.420 7.711 3.501 1.00 94.44 86 ALA A O 1
ATOM 696 N N . GLU A 1 87 ? -9.045 8.042 5.684 1.00 95.44 87 GLU A N 1
ATOM 697 C CA . GLU A 1 87 ? -9.598 9.401 5.722 1.00 95.44 87 GLU A CA 1
ATOM 698 C C . GLU A 1 87 ? -8.866 10.322 4.734 1.00 95.44 87 GLU A C 1
ATOM 700 O O . GLU A 1 87 ? -9.511 10.992 3.933 1.00 95.44 87 GLU A O 1
ATOM 705 N N . ALA A 1 88 ? -7.528 10.291 4.719 1.00 94.62 88 ALA A N 1
ATOM 706 C CA . ALA A 1 88 ? -6.720 11.077 3.786 1.00 94.62 88 ALA A CA 1
ATOM 707 C C . ALA A 1 88 ? -6.901 10.654 2.318 1.00 94.62 88 ALA A C 1
ATOM 709 O O . ALA A 1 88 ? -6.847 11.488 1.413 1.00 94.62 88 ALA A O 1
ATOM 710 N N . ARG A 1 89 ? -7.126 9.358 2.055 1.00 95.44 89 ARG A N 1
ATOM 711 C CA . ARG A 1 89 ? -7.498 8.859 0.721 1.00 95.44 89 ARG A CA 1
ATOM 712 C C . ARG A 1 89 ? -8.825 9.469 0.283 1.00 95.44 89 ARG A C 1
ATOM 714 O O . ARG A 1 89 ? -8.911 9.957 -0.841 1.00 95.44 89 ARG A O 1
ATOM 721 N N . ASP A 1 90 ? -9.822 9.449 1.161 1.00 94.56 90 ASP A N 1
ATOM 722 C CA . ASP A 1 90 ? -11.182 9.896 0.860 1.00 94.56 90 ASP A CA 1
ATOM 723 C C . ASP A 1 90 ? -11.269 11.428 0.723 1.00 94.56 90 ASP A C 1
ATOM 725 O O . ASP A 1 90 ? -12.067 11.927 -0.068 1.00 94.56 90 ASP A O 1
ATOM 729 N N . SER A 1 91 ? -10.405 12.178 1.419 1.00 94.81 91 SER A N 1
ATOM 730 C CA . SER A 1 91 ? -10.271 13.636 1.274 1.00 94.81 91 SER A CA 1
ATOM 731 C C . SER A 1 91 ? -9.305 14.086 0.172 1.00 94.81 91 SER A C 1
ATOM 733 O O . SER A 1 91 ? -9.155 15.287 -0.040 1.00 94.81 91 SER A O 1
ATOM 735 N N . GLY A 1 92 ? -8.631 13.161 -0.519 1.00 93.50 92 GLY A N 1
ATOM 736 C CA . GLY A 1 92 ? -7.680 13.479 -1.592 1.00 93.50 92 GLY A CA 1
ATOM 737 C C . GLY A 1 92 ? -6.312 14.004 -1.131 1.00 93.50 92 GLY A C 1
ATOM 738 O O . GLY A 1 92 ? -5.534 14.459 -1.963 1.00 93.50 92 GLY A O 1
ATOM 739 N N . THR A 1 93 ? -5.991 13.910 0.161 1.00 93.50 93 THR A N 1
ATOM 740 C CA . THR A 1 93 ? -4.746 14.419 0.775 1.00 93.50 93 THR A CA 1
ATOM 741 C C . THR A 1 93 ? -3.752 13.311 1.140 1.00 93.50 93 THR A C 1
ATOM 743 O O . THR A 1 93 ? -2.735 13.560 1.783 1.00 93.50 93 THR A O 1
ATOM 746 N N . LEU A 1 94 ? -4.007 12.064 0.723 1.00 91.50 94 LEU A N 1
ATOM 747 C CA . LEU A 1 94 ? -3.156 10.909 1.042 1.00 91.50 94 LEU A CA 1
ATOM 748 C C . LEU A 1 94 ? -1.684 11.136 0.680 1.00 91.50 94 LEU A C 1
ATOM 750 O O . LEU A 1 94 ? -0.807 10.812 1.467 1.00 91.50 94 LEU A O 1
ATOM 754 N N . GLU A 1 95 ? -1.414 11.707 -0.490 1.00 89.88 95 GLU A N 1
ATOM 755 C CA . GLU A 1 95 ? -0.050 11.952 -0.964 1.00 89.88 95 GLU A CA 1
ATOM 756 C C . GLU A 1 95 ? 0.739 12.971 -0.134 1.00 89.88 95 GLU A C 1
ATOM 758 O O . GLU A 1 95 ? 1.957 13.014 -0.251 1.00 89.88 95 GLU A O 1
ATOM 763 N N . GLU A 1 96 ? 0.070 13.794 0.672 1.00 89.06 96 GLU A N 1
ATOM 764 C CA . GLU A 1 96 ? 0.708 14.764 1.572 1.00 89.06 96 GLU A CA 1
ATOM 765 C C . GLU A 1 96 ? 1.166 14.100 2.880 1.00 89.06 96 GLU A C 1
ATOM 767 O O . GLU A 1 96 ? 1.983 14.651 3.618 1.00 89.06 96 GLU A O 1
ATOM 772 N N . MET A 1 97 ? 0.633 12.911 3.180 1.00 82.94 97 MET A N 1
ATOM 773 C CA . MET A 1 97 ? 0.957 12.133 4.376 1.00 82.94 97 MET A CA 1
ATOM 774 C C . MET A 1 97 ? 2.081 11.109 4.162 1.00 82.94 97 MET A C 1
ATOM 776 O O . MET A 1 97 ? 2.491 10.466 5.138 1.00 82.94 97 MET A O 1
ATOM 780 N N . LEU A 1 98 ? 2.531 10.931 2.916 1.00 82.88 98 LEU A N 1
ATOM 781 C CA . LEU A 1 98 ? 3.504 9.926 2.471 1.00 82.88 98 LEU A CA 1
ATOM 782 C C . LEU A 1 98 ? 4.805 10.585 2.023 1.00 82.88 98 LEU A C 1
ATOM 784 O O . LEU A 1 98 ? 5.864 10.114 2.486 1.00 82.88 98 LEU A O 1
#